Protein AF-A0A967IAL8-F1 (afdb_monomer)

Radius of gyration: 11.99 Å; Cα contacts (8 Å, |Δi|>4): 109; chains: 1; bounding box: 37×16×29 Å

pLDDT: mean 92.61, std 4.46, range [72.88, 96.75]

Foldseek 3Di:
DFDDPVRQVVLVQQCLQPPRPSVVVNVDPDSAAWDWDWADDPPGTWTKIWHWHQDPNDIDTPDIDTDDDD

Secondary structure (DSSP, 8-state):
-PPPHHHHHHHHHHHTSTTSHHHHHH--S--SEEEEEEEEETTEEEEEEEEEEEETTEEEEEEEE-----

Nearest PDB structures (foldseek):
  2qyi-assembly1_B  TM=4.698E-01  e=1.581E+00  Psophocarpus tetragonolobus
  2hj9-assembly1_D  TM=4.913E-01  e=1.395E+00  Vibrio harveyi
  3zxu-assembly2_C  TM=4.866E-01  e=2.162E+00  Kluyveromyces lactis NRRL Y-1140
  5ycu-assembly2_D  TM=4.465E-01  e=1.683E+00  Dioscoreophyllum cumminsii
  2ret-assembly1_G  TM=3.374E-01  e=8.574E+00  Vibrio vulnificus

Structure (mmCIF, N/CA/C/O backbone):
data_AF-A0A967IAL8-F1
#
_entry.id   AF-A0A967IAL8-F1
#
loop_
_atom_site.group_PDB
_atom_site.id
_atom_site.type_symbol
_atom_site.label_atom_id
_atom_site.label_alt_id
_atom_site.label_comp_id
_atom_site.label_asym_id
_atom_site.label_entity_id
_atom_site.label_seq_id
_atom_site.pdbx_PDB_ins_code
_atom_site.Cartn_x
_atom_site.Cartn_y
_atom_site.Cartn_z
_atom_site.occupancy
_atom_site.B_iso_or_equiv
_atom_site.auth_seq_id
_atom_site.auth_comp_id
_atom_site.auth_asym_id
_atom_site.auth_atom_id
_atom_site.pdbx_PDB_model_num
ATOM 1 N N . GLU A 1 1 ? 11.742 5.027 -14.705 1.00 72.88 1 GLU A N 1
ATOM 2 C CA . GLU A 1 1 ? 12.206 5.378 -13.347 1.00 72.88 1 GLU A CA 1
ATOM 3 C C . GLU A 1 1 ? 11.335 4.627 -12.344 1.00 72.88 1 GLU A C 1
ATOM 5 O O . GLU A 1 1 ? 10.155 4.443 -12.631 1.00 72.88 1 GLU A O 1
ATOM 10 N N . ALA A 1 2 ? 11.909 4.100 -11.260 1.00 86.50 2 ALA A N 1
ATOM 11 C CA . ALA A 1 2 ? 11.159 3.335 -10.258 1.00 86.50 2 ALA A CA 1
ATOM 12 C C . ALA A 1 2 ? 10.469 4.270 -9.252 1.00 86.50 2 ALA A C 1
ATOM 14 O O . ALA A 1 2 ? 10.891 5.410 -9.073 1.00 86.50 2 ALA A O 1
ATOM 15 N N . ILE A 1 3 ? 9.437 3.781 -8.562 1.00 93.25 3 ILE A N 1
ATOM 16 C CA . ILE A 1 3 ? 8.790 4.532 -7.479 1.00 93.25 3 ILE A CA 1
ATOM 17 C C . ILE A 1 3 ? 9.721 4.658 -6.255 1.00 93.25 3 ILE A C 1
ATOM 19 O O . ILE A 1 3 ? 10.522 3.767 -5.949 1.00 93.25 3 ILE A O 1
ATOM 23 N N . GLY A 1 4 ? 9.624 5.774 -5.528 1.00 94.06 4 GLY A N 1
ATOM 24 C CA . GLY A 1 4 ? 10.310 5.948 -4.245 1.00 94.06 4 GLY A CA 1
ATOM 25 C C . GLY A 1 4 ? 9.730 5.041 -3.152 1.00 94.06 4 GLY A C 1
ATOM 26 O O . GLY A 1 4 ? 8.544 4.726 -3.174 1.00 94.06 4 GLY A O 1
ATOM 27 N N . VAL A 1 5 ? 10.545 4.660 -2.160 1.00 94.12 5 VAL A N 1
ATOM 28 C CA . VAL A 1 5 ? 10.144 3.740 -1.071 1.00 94.12 5 VAL A CA 1
ATOM 29 C C . VAL A 1 5 ? 8.910 4.235 -0.316 1.00 94.12 5 VAL A C 1
ATOM 31 O O . VAL A 1 5 ? 7.894 3.549 -0.275 1.00 94.12 5 VAL A O 1
ATOM 34 N N . PHE A 1 6 ? 8.959 5.454 0.222 1.00 94.75 6 PHE A N 1
ATOM 35 C CA . PHE A 1 6 ? 7.803 6.036 0.908 1.00 94.75 6 PHE A CA 1
ATOM 36 C C . PHE A 1 6 ? 6.650 6.350 -0.047 1.00 94.75 6 PHE A C 1
ATOM 38 O O . PHE A 1 6 ? 5.500 6.309 0.366 1.0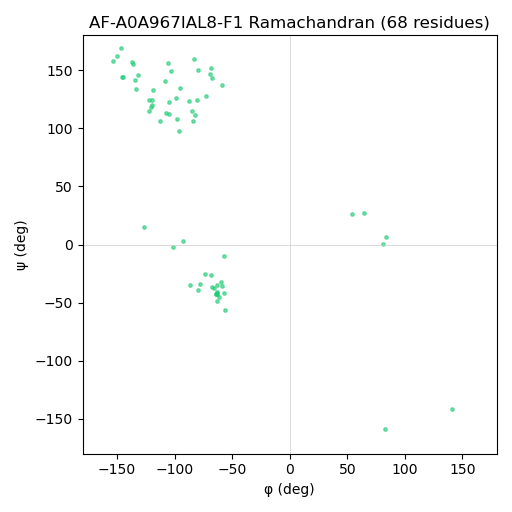0 94.75 6 PHE A O 1
ATOM 45 N N . GLY A 1 7 ? 6.936 6.594 -1.330 1.00 95.31 7 GLY A N 1
ATOM 46 C CA . GLY A 1 7 ? 5.899 6.729 -2.353 1.00 95.31 7 GLY A CA 1
ATOM 47 C C . GLY A 1 7 ? 5.080 5.446 -2.497 1.00 95.31 7 GLY A C 1
ATOM 48 O O . GLY A 1 7 ? 3.856 5.505 -2.484 1.00 95.31 7 GLY A O 1
ATOM 49 N N . ALA A 1 8 ? 5.743 4.288 -2.544 1.00 95.44 8 ALA A N 1
ATOM 50 C CA . ALA A 1 8 ? 5.069 2.995 -2.603 1.00 95.44 8 ALA A CA 1
ATOM 51 C C . ALA A 1 8 ? 4.249 2.708 -1.338 1.00 95.44 8 ALA A C 1
ATOM 53 O O . ALA A 1 8 ? 3.100 2.290 -1.442 1.00 95.44 8 ALA A O 1
ATOM 54 N N . VAL A 1 9 ? 4.792 3.002 -0.150 1.00 95.94 9 VAL A N 1
ATOM 55 C CA . VAL A 1 9 ? 4.055 2.837 1.118 1.00 95.94 9 VAL A CA 1
ATOM 56 C C . VAL A 1 9 ? 2.823 3.747 1.174 1.00 95.94 9 VAL A C 1
ATOM 58 O O . VAL A 1 9 ? 1.755 3.303 1.594 1.00 95.94 9 VAL A O 1
ATOM 61 N N . SER A 1 10 ? 2.927 4.994 0.708 1.00 96.25 10 SER A N 1
ATOM 62 C CA . SER A 1 10 ? 1.790 5.919 0.629 1.00 96.25 10 SER A CA 1
ATOM 63 C C . SER A 1 10 ? 0.705 5.436 -0.334 1.00 96.25 10 SER A C 1
ATOM 65 O O . SER A 1 10 ? -0.474 5.501 0.003 1.00 96.25 10 SER A O 1
ATOM 67 N N . VAL A 1 11 ? 1.084 4.918 -1.508 1.00 96.25 11 VAL A N 1
ATOM 68 C CA . VAL A 1 11 ? 0.132 4.335 -2.471 1.00 96.25 11 VAL A CA 1
ATOM 69 C C . VAL A 1 11 ? -0.564 3.119 -1.862 1.00 96.25 11 VAL A C 1
ATOM 71 O O . VAL A 1 11 ? -1.790 3.074 -1.853 1.00 96.25 11 VAL A O 1
ATOM 74 N N . ALA A 1 12 ? 0.193 2.190 -1.272 1.00 95.69 12 ALA A N 1
ATOM 75 C CA . ALA A 1 12 ? -0.357 1.019 -0.589 1.00 95.69 12 ALA A CA 1
ATOM 76 C C . ALA A 1 12 ? -1.336 1.414 0.532 1.00 95.69 12 ALA A C 1
ATOM 78 O O . ALA A 1 12 ? -2.420 0.847 0.640 1.00 95.69 12 ALA A O 1
ATOM 79 N N . THR A 1 13 ? -0.993 2.446 1.312 1.00 95.38 13 THR A N 1
ATOM 80 C CA . THR A 1 13 ? -1.855 2.995 2.372 1.00 95.38 13 THR A CA 1
ATOM 81 C C . THR A 1 13 ? -3.151 3.563 1.797 1.00 95.38 13 THR A C 1
ATOM 83 O O . THR A 1 13 ? -4.228 3.322 2.338 1.00 95.38 13 THR A O 1
ATOM 86 N N . ALA A 1 14 ? -3.078 4.284 0.677 1.00 95.81 14 ALA A N 1
ATOM 87 C CA . ALA A 1 14 ? -4.264 4.801 0.010 1.00 95.81 14 ALA A CA 1
ATOM 88 C C . ALA A 1 14 ? -5.166 3.656 -0.487 1.00 95.81 14 ALA A C 1
ATOM 90 O O . ALA A 1 14 ? -6.376 3.721 -0.282 1.00 95.81 14 ALA A O 1
ATOM 91 N N . CYS A 1 15 ? -4.602 2.585 -1.054 1.00 95.12 15 CYS A N 1
ATOM 92 C CA . CYS A 1 15 ? -5.369 1.431 -1.541 1.00 95.12 15 CYS A CA 1
ATOM 93 C C . CYS A 1 15 ? -6.188 0.732 -0.442 1.00 95.12 15 CYS A C 1
ATOM 95 O O . CYS A 1 15 ? -7.270 0.228 -0.725 1.00 95.12 15 CYS A O 1
ATOM 97 N N . VAL A 1 16 ? -5.705 0.726 0.804 1.00 94.12 16 VAL A N 1
ATOM 98 C CA . VAL A 1 16 ? -6.423 0.155 1.963 1.00 94.12 16 VAL A CA 1
ATOM 99 C C . VAL A 1 16 ? -7.263 1.184 2.722 1.00 94.12 16 VAL A C 1
ATOM 101 O O . VAL A 1 16 ? -7.849 0.853 3.748 1.00 94.12 16 VAL A O 1
ATOM 104 N N . THR A 1 17 ? -7.323 2.433 2.252 1.00 93.12 17 THR A N 1
ATOM 105 C CA . THR A 1 17 ? -8.094 3.502 2.896 1.00 93.12 17 THR A CA 1
ATOM 106 C C . THR A 1 17 ? -9.453 3.672 2.216 1.00 93.12 17 THR A C 1
ATOM 108 O O . THR A 1 17 ? -9.498 4.216 1.108 1.00 93.12 17 THR A O 1
ATOM 111 N N . PRO A 1 18 ? -10.575 3.268 2.849 1.00 90.50 18 PRO A N 1
ATOM 112 C CA . PRO A 1 18 ? -11.898 3.419 2.251 1.00 90.50 18 PRO A CA 1
ATOM 113 C C . PRO A 1 18 ? -12.219 4.884 1.936 1.00 90.50 18 PRO A C 1
ATOM 115 O O . PRO A 1 18 ? -11.952 5.778 2.736 1.00 90.50 18 PRO A O 1
ATOM 118 N N . GLY A 1 19 ? -12.801 5.128 0.761 1.00 90.31 19 GLY A N 1
ATOM 119 C CA . GLY A 1 19 ? -13.114 6.476 0.274 1.00 90.31 19 GLY A CA 1
ATOM 120 C C . GLY A 1 19 ? -11.932 7.217 -0.359 1.00 90.31 19 GLY A C 1
ATOM 121 O O . GLY A 1 19 ? -12.095 8.353 -0.802 1.00 90.31 19 GLY A O 1
ATOM 122 N N . SER A 1 20 ? -10.747 6.602 -0.430 1.00 94.06 20 SER A N 1
ATOM 123 C CA . SER A 1 20 ? -9.674 7.103 -1.284 1.00 94.06 20 SER A CA 1
ATOM 124 C C . SER A 1 20 ? -9.906 6.684 -2.742 1.00 94.06 20 SER A C 1
ATOM 126 O O . SER A 1 20 ? -10.417 5.598 -3.018 1.00 94.06 20 SER A O 1
ATOM 128 N N . ILE A 1 21 ? -9.431 7.504 -3.684 1.00 95.44 21 ILE A N 1
ATOM 129 C CA . ILE A 1 21 ? -9.459 7.173 -5.121 1.00 95.44 21 ILE A CA 1
ATOM 130 C C . ILE A 1 21 ? -8.690 5.870 -5.394 1.00 95.44 21 ILE A C 1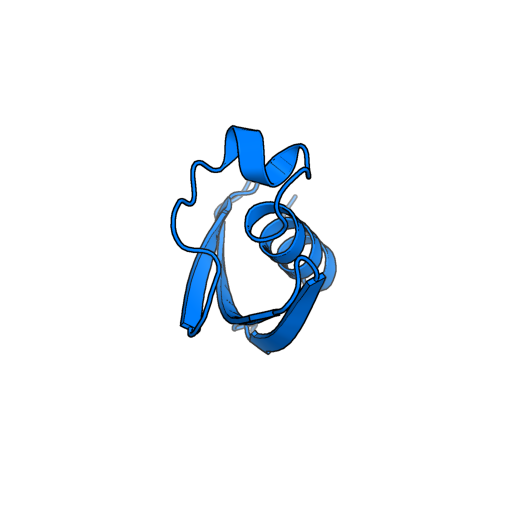
ATOM 132 O O . ILE A 1 21 ? -9.077 5.078 -6.246 1.00 95.44 21 ILE A O 1
ATOM 136 N N . ALA A 1 22 ? -7.598 5.625 -4.665 1.00 95.12 22 ALA A N 1
ATOM 137 C C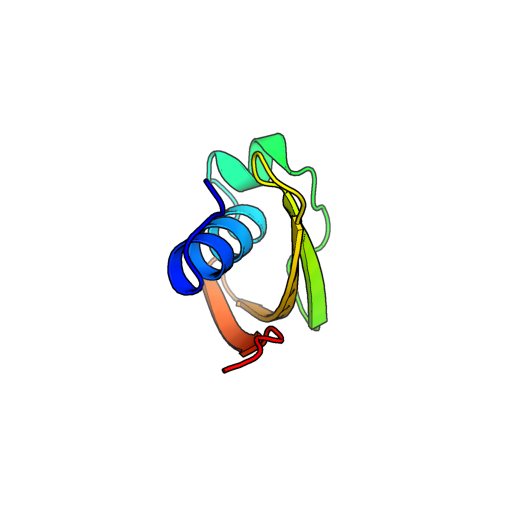A . ALA A 1 22 ? -6.802 4.419 -4.852 1.00 95.12 22 ALA A CA 1
ATOM 138 C C . ALA A 1 22 ? -7.566 3.156 -4.429 1.00 95.12 22 ALA A C 1
ATOM 140 O O . ALA A 1 22 ? -7.448 2.138 -5.101 1.00 95.12 22 ALA A O 1
ATOM 141 N N . ALA A 1 23 ? -8.380 3.220 -3.371 1.00 93.62 23 ALA A N 1
ATOM 142 C CA . ALA A 1 23 ? -9.200 2.091 -2.932 1.00 93.62 23 ALA A CA 1
ATOM 143 C C . ALA A 1 23 ? -10.274 1.717 -3.968 1.00 93.62 23 ALA A C 1
ATOM 145 O O . ALA A 1 23 ? -10.511 0.534 -4.206 1.00 93.62 23 ALA A O 1
ATOM 146 N N . GLU A 1 24 ? -10.865 2.711 -4.642 1.00 92.88 24 GLU A N 1
ATOM 147 C CA . GLU A 1 24 ? -11.842 2.486 -5.719 1.00 92.88 24 GLU A CA 1
ATOM 148 C C . GLU A 1 24 ? -11.234 1.752 -6.920 1.00 92.88 24 GLU A C 1
ATOM 150 O O . GLU A 1 24 ? -11.901 0.941 -7.560 1.00 92.88 24 GLU A O 1
ATOM 155 N N . VAL A 1 25 ? -9.961 2.024 -7.220 1.00 94.31 25 VAL A N 1
ATOM 156 C CA . VAL A 1 25 ? -9.254 1.423 -8.360 1.00 94.31 25 VAL A CA 1
ATOM 157 C C . VAL A 1 25 ? -8.620 0.079 -7.994 1.00 94.31 25 VAL A C 1
ATOM 159 O O . VAL A 1 25 ? -8.579 -0.820 -8.830 1.00 94.31 25 VAL A O 1
ATOM 162 N N . ALA A 1 26 ? -8.128 -0.074 -6.762 1.00 92.12 26 ALA A N 1
ATOM 163 C CA . ALA A 1 26 ? -7.417 -1.273 -6.323 1.00 92.12 26 ALA A CA 1
ATOM 164 C C . ALA A 1 26 ? -8.338 -2.485 -6.103 1.00 92.12 26 ALA A C 1
ATOM 166 O O . ALA A 1 26 ? -7.869 -3.617 -6.183 1.00 92.12 26 ALA A O 1
ATOM 167 N N . GLY A 1 27 ? -9.628 -2.266 -5.816 1.00 87.00 27 GLY A N 1
ATOM 168 C CA . GLY A 1 27 ? -10.610 -3.347 -5.662 1.00 87.00 27 GLY A CA 1
ATOM 169 C C . GLY A 1 27 ? -10.343 -4.282 -4.474 1.00 87.00 27 GLY A C 1
ATOM 170 O O . GLY A 1 27 ? -10.712 -5.454 -4.515 1.00 87.00 27 GLY A O 1
ATOM 171 N N . ILE A 1 28 ? -9.677 -3.789 -3.426 1.00 87.56 28 ILE A N 1
ATOM 172 C CA . ILE A 1 28 ? -9.360 -4.558 -2.216 1.00 87.56 28 ILE A CA 1
ATOM 173 C C . ILE A 1 28 ? -10.583 -4.546 -1.292 1.00 87.56 28 ILE A C 1
ATOM 175 O O . ILE A 1 28 ? -10.932 -3.507 -0.737 1.00 87.56 28 ILE A O 1
ATOM 179 N N . GLU A 1 29 ? -11.232 -5.698 -1.119 1.00 79.81 29 GLU A N 1
ATOM 180 C CA . GLU A 1 29 ? -12.464 -5.801 -0.320 1.00 79.81 29 GLU A CA 1
ATOM 181 C C . GLU A 1 29 ? -12.200 -5.856 1.194 1.00 79.81 29 GLU A C 1
ATOM 183 O O . GLU A 1 29 ? -12.922 -5.242 1.977 1.00 79.81 29 GLU A O 1
ATOM 188 N N . ASP A 1 30 ? -11.155 -6.574 1.616 1.00 85.06 30 ASP A N 1
ATOM 189 C CA . ASP A 1 30 ? -10.758 -6.676 3.021 1.00 85.06 30 ASP A CA 1
ATOM 190 C C . ASP A 1 30 ? -9.509 -5.830 3.278 1.00 85.06 30 ASP A C 1
ATOM 192 O O . ASP A 1 30 ? -8.417 -6.150 2.799 1.00 85.06 30 ASP A O 1
ATOM 196 N N . VAL A 1 31 ? -9.680 -4.759 4.049 1.00 83.88 31 VAL A N 1
ATOM 197 C CA . VAL A 1 31 ? -8.644 -3.759 4.346 1.00 83.88 31 VAL A CA 1
ATOM 198 C C . VAL A 1 31 ? -8.006 -3.928 5.728 1.00 83.88 31 VAL A C 1
ATOM 200 O O . VAL A 1 31 ? -7.099 -3.172 6.059 1.00 83.88 31 VAL A O 1
ATOM 203 N N . SER A 1 32 ? -8.456 -4.896 6.537 1.00 89.56 32 SER A N 1
ATOM 204 C CA . SER A 1 32 ? -7.967 -5.097 7.909 1.00 89.56 32 SER A CA 1
ATOM 205 C C . SER A 1 32 ? -6.993 -6.278 8.009 1.00 89.56 32 SER A C 1
ATOM 207 O O . SER A 1 32 ? -7.091 -7.261 7.273 1.00 89.56 32 SER A O 1
ATOM 209 N N . GLY A 1 33 ? -6.051 -6.190 8.943 1.00 91.94 33 GLY A N 1
ATOM 210 C CA . GLY A 1 33 ? -5.025 -7.186 9.228 1.00 91.94 33 GLY A CA 1
ATOM 211 C C . GLY A 1 33 ? -3.800 -7.117 8.314 1.00 91.94 33 GLY A C 1
ATOM 212 O O . GLY A 1 33 ? -3.494 -6.095 7.696 1.00 91.94 33 GLY A O 1
ATOM 213 N N . ALA A 1 34 ? -3.083 -8.240 8.243 1.00 92.44 34 ALA A N 1
ATOM 214 C CA . ALA A 1 34 ? -1.871 -8.365 7.448 1.00 92.44 34 ALA A CA 1
ATOM 215 C C . ALA A 1 34 ? -2.188 -8.413 5.944 1.00 92.44 34 ALA A C 1
ATOM 217 O O . ALA A 1 34 ? -2.981 -9.243 5.489 1.00 92.44 34 ALA A O 1
ATOM 218 N N . LYS A 1 35 ? -1.529 -7.549 5.168 1.00 91.50 35 LYS A N 1
ATOM 219 C CA . LYS A 1 35 ? -1.658 -7.454 3.710 1.00 91.50 35 LYS A CA 1
ATOM 220 C C . LYS A 1 35 ? -0.283 -7.422 3.060 1.00 91.50 35 LYS A C 1
ATOM 222 O O . LYS A 1 35 ? 0.652 -6.842 3.603 1.00 91.50 35 LYS A O 1
ATOM 227 N N . SER A 1 36 ? -0.200 -8.017 1.878 1.00 94.69 36 SER A N 1
ATOM 228 C CA . SER A 1 36 ? 0.956 -7.921 0.996 1.00 94.69 36 SER A CA 1
ATOM 229 C C . SER A 1 36 ? 0.459 -7.345 -0.324 1.00 94.69 36 SER A C 1
ATOM 2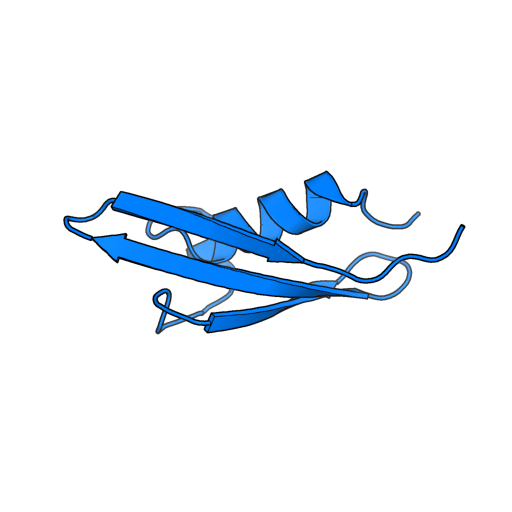31 O O . SER A 1 36 ? -0.422 -7.935 -0.952 1.00 94.69 36 SER A O 1
ATOM 233 N N . LEU A 1 37 ? 0.923 -6.145 -0.673 1.00 94.75 37 LEU A N 1
ATOM 234 C CA . LEU A 1 37 ? 0.450 -5.391 -1.833 1.00 94.75 37 LEU A CA 1
ATOM 235 C C . LEU A 1 37 ? 1.594 -5.145 -2.805 1.00 94.75 37 LEU A C 1
ATOM 237 O O . LEU A 1 37 ? 2.600 -4.539 -2.436 1.00 94.75 37 LEU A O 1
ATOM 241 N N . ASP A 1 38 ? 1.409 -5.553 -4.055 1.00 95.81 38 ASP A N 1
ATOM 242 C CA . ASP A 1 38 ? 2.352 -5.250 -5.124 1.00 95.81 38 ASP A CA 1
ATOM 243 C C . ASP A 1 38 ? 2.052 -3.869 -5.710 1.00 95.81 38 ASP A C 1
ATOM 245 O O . ASP A 1 38 ? 1.003 -3.619 -6.303 1.00 95.81 38 ASP A O 1
ATOM 249 N N . VAL A 1 39 ? 2.995 -2.948 -5.526 1.00 95.38 39 VAL A N 1
ATOM 250 C CA . VAL A 1 39 ? 2.940 -1.605 -6.101 1.00 95.38 39 VAL A CA 1
ATOM 251 C C . VAL A 1 39 ? 3.740 -1.604 -7.393 1.00 95.38 39 VAL A C 1
ATOM 253 O O . VAL A 1 39 ? 4.970 -1.478 -7.383 1.00 95.38 39 VAL A O 1
ATOM 256 N N . GLU A 1 40 ? 3.033 -1.756 -8.508 1.00 95.69 40 GLU A N 1
ATOM 257 C CA . GLU A 1 40 ? 3.615 -1.683 -9.845 1.00 95.69 40 GLU A CA 1
ATOM 258 C C . GLU A 1 40 ? 4.0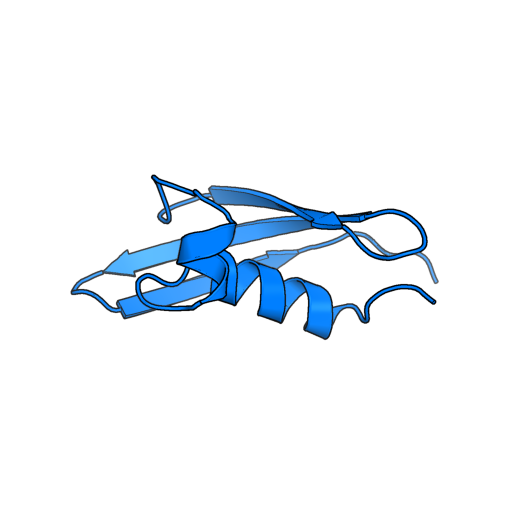93 -0.262 -10.184 1.00 95.69 40 GLU A C 1
ATOM 260 O O . GLU A 1 40 ? 3.493 0.752 -9.821 1.00 95.69 40 GLU A O 1
ATOM 265 N N . HIS A 1 41 ? 5.207 -0.182 -10.905 1.00 94.06 41 HIS A N 1
ATOM 266 C CA . HIS A 1 41 ? 5.802 1.052 -11.409 1.00 94.06 41 HIS A CA 1
ATOM 267 C C . HIS A 1 41 ? 6.472 0.785 -12.772 1.00 94.06 41 HIS A C 1
ATOM 269 O O . HIS A 1 41 ? 6.672 -0.371 -13.139 1.00 94.06 41 HIS A O 1
ATOM 275 N N . PRO A 1 42 ? 6.896 1.808 -13.546 1.00 95.88 42 PRO A N 1
ATOM 276 C CA . PRO A 1 42 ? 7.331 1.630 -14.945 1.00 95.88 42 PRO A CA 1
ATOM 277 C C . PRO A 1 42 ? 8.486 0.648 -15.206 1.00 95.88 42 PRO A C 1
ATOM 279 O O . PRO A 1 42 ? 8.818 0.377 -16.353 1.00 95.88 42 PRO A O 1
ATOM 282 N N . THR A 1 43 ? 9.154 0.169 -14.161 1.00 94.75 43 THR A N 1
ATOM 283 C CA . THR A 1 43 ? 10.328 -0.706 -14.248 1.00 94.75 43 THR A CA 1
ATOM 284 C C . THR A 1 43 ? 10.181 -1.989 -13.420 1.00 94.75 43 THR A C 1
ATOM 286 O O . THR A 1 43 ? 11.196 -2.620 -13.139 1.00 94.75 43 THR A O 1
ATOM 289 N N . GLY A 1 44 ? 8.972 -2.350 -12.972 1.00 94.44 44 GLY A N 1
ATOM 290 C CA . GLY A 1 44 ? 8.720 -3.540 -12.150 1.00 94.44 44 GLY A CA 1
ATOM 291 C C . GLY A 1 44 ? 7.677 -3.287 -11.064 1.00 94.44 44 GLY A C 1
ATOM 292 O O . GLY A 1 44 ? 6.704 -2.576 -11.293 1.00 94.44 44 GLY A O 1
ATOM 293 N N . PHE A 1 45 ? 7.893 -3.849 -9.879 1.00 95.56 45 PHE A N 1
ATOM 294 C CA . PHE A 1 45 ? 7.031 -3.645 -8.718 1.00 95.56 45 PHE A CA 1
ATOM 295 C C . PHE A 1 45 ? 7.824 -3.757 -7.412 1.00 95.56 45 PHE A C 1
ATOM 297 O O . PHE A 1 45 ? 8.912 -4.342 -7.379 1.00 95.56 45 PHE A O 1
ATOM 304 N N . PHE A 1 46 ? 7.248 -3.230 -6.330 1.00 95.31 46 PHE A N 1
ATOM 305 C CA . PHE A 1 46 ? 7.651 -3.562 -4.964 1.00 95.31 46 PHE A CA 1
ATOM 306 C C . PHE A 1 46 ? 6.493 -4.191 -4.211 1.00 95.31 46 PHE A C 1
ATOM 308 O O . PHE A 1 46 ? 5.400 -3.633 -4.194 1.00 95.31 46 PHE A O 1
ATOM 315 N N . THR A 1 47 ? 6.768 -5.294 -3.527 1.00 96.31 47 THR A N 1
ATOM 316 C CA . THR A 1 47 ? 5.844 -5.868 -2.553 1.00 96.31 47 THR A CA 1
ATOM 317 C C . THR A 1 47 ? 5.968 -5.108 -1.236 1.00 96.31 47 THR A C 1
ATOM 319 O O . THR A 1 47 ? 7.065 -4.969 -0.683 1.00 96.31 47 THR A O 1
ATOM 322 N N . ILE A 1 48 ? 4.843 -4.586 -0.758 1.00 96.38 48 ILE A N 1
ATOM 323 C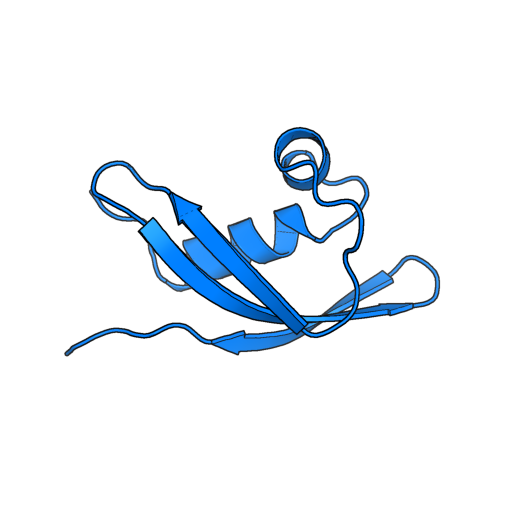 CA . ILE A 1 48 ? 4.710 -3.891 0.518 1.00 96.38 48 ILE A CA 1
ATOM 324 C C . ILE A 1 48 ? 3.947 -4.799 1.475 1.00 96.38 48 ILE A C 1
ATOM 326 O O . ILE A 1 48 ? 2.752 -5.027 1.297 1.00 96.38 48 ILE A O 1
ATOM 330 N N . ASP A 1 49 ? 4.626 -5.268 2.515 1.00 96.75 49 ASP A N 1
ATOM 331 C CA . ASP A 1 49 ? 3.986 -5.966 3.623 1.00 96.75 49 ASP A CA 1
ATOM 332 C C . ASP A 1 49 ? 3.524 -4.946 4.659 1.00 96.75 49 ASP A C 1
ATOM 334 O O . ASP A 1 49 ? 4.323 -4.168 5.188 1.00 96.75 49 ASP A O 1
ATOM 338 N N . MET A 1 50 ? 2.238 -4.950 4.985 1.00 95.62 50 MET A N 1
ATOM 339 C CA . MET A 1 50 ? 1.657 -4.035 5.958 1.00 95.62 50 MET A CA 1
ATOM 340 C C . MET A 1 50 ? 0.698 -4.726 6.915 1.00 95.62 50 MET A C 1
ATOM 342 O O . MET A 1 50 ? 0.149 -5.783 6.620 1.00 95.62 50 MET A O 1
ATOM 346 N N . ASP A 1 51 ? 0.538 -4.119 8.084 1.00 96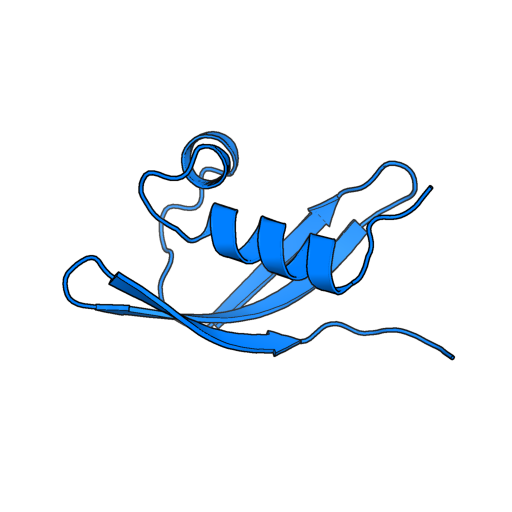.12 51 ASP A N 1
ATOM 347 C CA . ASP A 1 51 ? -0.464 -4.496 9.076 1.00 96.12 51 ASP A CA 1
ATOM 348 C C . ASP A 1 51 ? -1.374 -3.293 9.310 1.00 96.12 51 ASP A C 1
ATOM 350 O O . ASP A 1 51 ? -0.893 -2.205 9.655 1.00 96.12 51 ASP A O 1
ATOM 354 N N . VAL A 1 52 ? -2.662 -3.469 9.035 1.00 95.50 52 VAL A N 1
ATOM 355 C CA . VAL A 1 52 ? -3.642 -2.385 8.960 1.00 95.50 52 VAL A CA 1
ATOM 356 C C . VAL A 1 52 ? -4.762 -2.659 9.950 1.00 95.50 52 VAL A C 1
ATOM 358 O O . VAL A 1 52 ? -5.416 -3.694 9.899 1.00 95.50 52 VAL A O 1
ATOM 361 N N . ALA A 1 53 ? -5.024 -1.710 10.840 1.00 93.88 53 ALA A N 1
ATOM 362 C CA . ALA A 1 53 ? -6.199 -1.730 11.694 1.00 93.88 53 ALA A CA 1
ATOM 363 C C . ALA A 1 53 ? -7.270 -0.816 11.099 1.00 93.88 53 ALA A C 1
ATOM 365 O O . ALA A 1 53 ? -7.015 0.362 10.840 1.00 93.88 53 ALA A O 1
ATOM 366 N N . PHE A 1 54 ? -8.469 -1.361 10.903 1.00 90.44 54 PHE A N 1
ATOM 367 C CA . PHE A 1 54 ? -9.645 -0.584 10.533 1.00 90.44 54 PHE A CA 1
ATOM 368 C C . PHE A 1 54 ? -10.656 -0.605 11.677 1.00 90.44 54 PHE A C 1
ATOM 370 O O . PHE A 1 54 ? -11.318 -1.614 11.924 1.00 90.44 54 PHE A O 1
ATOM 377 N N . GLU A 1 55 ? -10.771 0.514 12.388 1.00 89.12 55 GLU A N 1
ATOM 378 C CA . GLU A 1 55 ? -11.627 0.640 13.566 1.00 89.12 55 GLU A CA 1
ATOM 379 C C . GLU A 1 55 ? -12.433 1.934 13.495 1.00 89.12 55 GLU A C 1
ATOM 381 O O . GLU A 1 55 ? -11.898 2.998 13.209 1.00 89.12 55 GLU A O 1
ATOM 386 N N . LYS A 1 56 ? -13.741 1.864 13.779 1.00 86.12 56 LYS A N 1
ATOM 387 C CA . LYS A 1 56 ? -14.635 3.042 13.850 1.00 86.12 56 LYS A CA 1
ATOM 388 C C . LYS A 1 56 ? -14.623 3.937 12.593 1.00 86.12 56 LYS A C 1
ATOM 390 O O . LYS A 1 56 ? -14.945 5.117 12.684 1.00 86.12 56 LYS A O 1
ATOM 395 N N . GLY A 1 57 ? -14.301 3.373 11.427 1.00 83.06 57 GLY A N 1
ATOM 396 C CA . GLY A 1 57 ? -14.200 4.118 10.168 1.00 83.06 57 GLY A CA 1
ATOM 397 C C . GLY A 1 57 ? -12.855 4.817 9.951 1.00 83.06 57 GLY A C 1
ATOM 398 O O . GLY A 1 57 ? -12.714 5.544 8.973 1.00 83.06 57 GLY A O 1
ATOM 399 N N . GLU A 1 58 ? -11.877 4.597 10.828 1.00 88.81 58 GLU A N 1
ATOM 400 C CA . GLU A 1 58 ? -10.520 5.127 10.722 1.00 88.81 58 GLU A CA 1
ATOM 401 C C . GLU A 1 58 ? -9.531 4.009 10.368 1.00 88.81 58 GLU A C 1
ATOM 403 O O . GLU A 1 58 ? -9.634 2.878 10.851 1.00 88.81 58 GLU A O 1
ATOM 408 N N . VAL A 1 59 ? -8.571 4.334 9.502 1.00 91.81 59 VAL A N 1
ATOM 409 C CA . VAL A 1 59 ? -7.532 3.415 9.023 1.00 91.81 59 VAL A CA 1
ATOM 410 C C . VAL A 1 59 ? -6.227 3.776 9.709 1.00 91.81 59 VAL A C 1
ATOM 412 O O . VAL A 1 59 ? -5.746 4.900 9.585 1.00 91.81 59 VAL A O 1
ATOM 415 N N . THR A 1 60 ? -5.629 2.816 10.40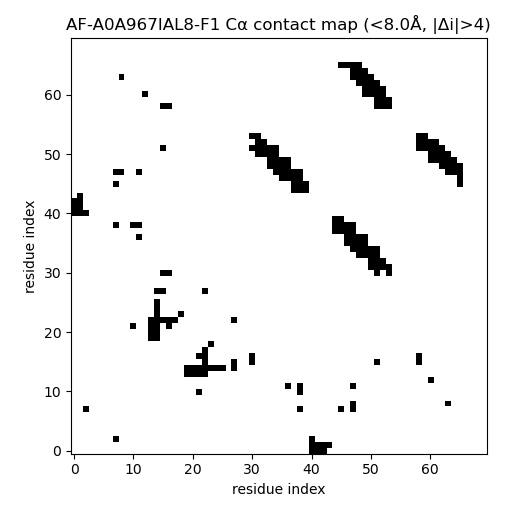6 1.00 94.44 60 THR A N 1
ATOM 416 C CA . THR A 1 60 ? -4.311 2.962 11.028 1.00 94.44 60 THR A CA 1
ATOM 417 C C . THR A 1 60 ? -3.366 1.908 10.472 1.00 94.44 60 THR A C 1
ATOM 419 O O . THR A 1 60 ? -3.570 0.713 10.671 1.00 94.44 60 THR A O 1
ATOM 422 N N . VAL A 1 61 ? -2.291 2.340 9.812 1.00 94.75 61 VAL A N 1
ATOM 423 C CA . VAL A 1 61 ? -1.212 1.440 9.380 1.00 94.75 61 VAL A CA 1
ATOM 424 C C . VAL A 1 61 ? -0.244 1.252 10.546 1.00 94.75 61 VAL A C 1
ATOM 426 O O . VAL A 1 61 ? 0.515 2.158 10.884 1.00 94.75 61 VAL A O 1
ATOM 429 N N . GLN A 1 62 ? -0.280 0.083 11.182 1.00 96.06 62 GLN A N 1
ATOM 430 C CA . GLN A 1 62 ? 0.548 -0.239 12.349 1.00 96.06 62 GLN A CA 1
ATOM 431 C C . GLN A 1 62 ? 1.987 -0.582 11.953 1.00 96.06 62 GLN A C 1
ATOM 433 O O . GLN A 1 62 ? 2.935 -0.271 12.676 1.00 96.06 62 GLN A O 1
ATOM 438 N N . ARG A 1 63 ? 2.162 -1.215 10.788 1.00 95.69 63 ARG A N 1
ATOM 439 C CA . ARG A 1 63 ? 3.469 -1.587 10.241 1.00 95.69 63 ARG A CA 1
ATOM 440 C C . ARG A 1 63 ? 3.453 -1.485 8.724 1.00 95.69 63 ARG A C 1
ATOM 442 O O . ARG A 1 63 ? 2.471 -1.857 8.095 1.00 95.69 63 ARG A O 1
ATOM 449 N N . SER A 1 64 ? 4.573 -1.060 8.148 1.00 95.94 64 SER A N 1
ATOM 450 C CA . SER A 1 64 ? 4.890 -1.269 6.734 1.00 95.94 64 SER A CA 1
ATOM 451 C C . SER A 1 64 ? 6.337 -1.739 6.600 1.00 95.94 64 SER A C 1
ATOM 453 O O . SER A 1 64 ? 7.213 -1.311 7.355 1.00 95.94 64 SER A O 1
ATOM 455 N N . ALA A 1 65 ? 6.582 -2.662 5.679 1.00 95.56 65 ALA A N 1
ATOM 456 C CA . ALA A 1 65 ? 7.884 -3.241 5.410 1.00 95.56 65 ALA A CA 1
ATOM 457 C C . ALA A 1 65 ? 8.031 -3.516 3.912 1.00 95.56 65 ALA A C 1
ATOM 459 O O . ALA A 1 65 ? 7.075 -3.879 3.232 1.00 95.56 65 ALA A O 1
ATOM 460 N N . LEU A 1 66 ? 9.247 -3.335 3.406 1.00 94.56 66 LEU A N 1
ATOM 461 C CA . LEU A 1 66 ? 9.646 -3.749 2.067 1.00 94.56 66 LEU A CA 1
ATOM 462 C C . LEU A 1 66 ? 11.154 -4.004 2.044 1.00 94.56 66 LEU A C 1
ATOM 464 O O . LEU A 1 66 ? 11.902 -3.469 2.868 1.00 94.56 66 LEU A O 1
ATOM 468 N N . LEU A 1 67 ? 11.605 -4.798 1.081 1.00 92.94 67 LEU A N 1
ATOM 469 C CA . LEU A 1 67 ? 13.015 -5.132 0.923 1.00 92.94 67 LEU A CA 1
ATOM 470 C C . LEU A 1 67 ? 13.692 -4.203 -0.089 1.00 92.94 67 LEU A C 1
ATOM 472 O O . LEU A 1 67 ? 13.185 -3.947 -1.181 1.00 92.94 67 LEU A O 1
ATOM 476 N N . ARG A 1 68 ? 14.877 -3.716 0.280 1.00 91.69 68 ARG A N 1
ATOM 477 C CA . ARG A 1 68 ? 15.799 -2.975 -0.587 1.00 91.69 68 ARG A CA 1
ATOM 478 C C . ARG A 1 68 ? 17.224 -3.467 -0.352 1.00 91.69 68 ARG A C 1
ATOM 480 O O . ARG A 1 68 ? 17.532 -4.001 0.710 1.00 91.69 68 ARG A O 1
ATOM 487 N N . THR A 1 69 ? 18.085 -3.263 -1.340 1.00 90.94 69 THR A N 1
ATOM 488 C CA . THR A 1 69 ? 19.535 -3.476 -1.238 1.00 90.94 69 THR A CA 1
ATOM 489 C C . THR A 1 69 ? 20.246 -2.124 -1.166 1.00 90.94 69 THR A C 1
ATOM 491 O O . THR A 1 69 ? 19.688 -1.121 -1.620 1.00 90.94 69 THR A O 1
ATOM 494 N N . ALA A 1 70 ? 21.456 -2.101 -0.603 1.00 82.62 70 ALA A N 1
ATOM 495 C CA . ALA A 1 70 ?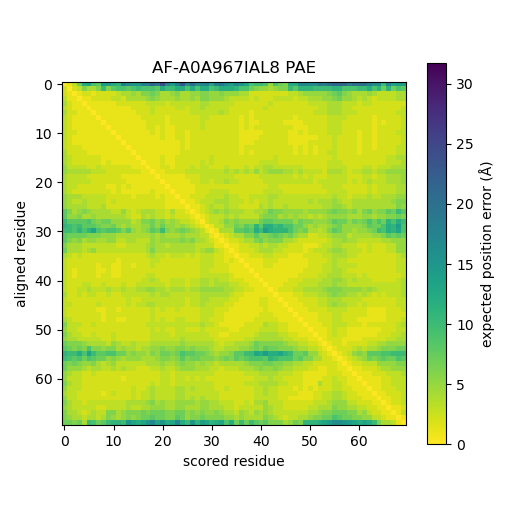 22.324 -0.925 -0.519 1.00 82.62 70 ALA A CA 1
ATOM 496 C C . ALA A 1 70 ? 23.607 -1.144 -1.325 1.00 82.62 70 ALA A C 1
ATOM 498 O O . ALA A 1 70 ? 24.065 -2.310 -1.363 1.00 82.62 70 ALA A O 1
#

Solvent-accessible surface area (backbone atoms only — not comparable to full-atom values): 4306 Å² total; per-residue (Å²): 113,71,73,51,74,68,56,47,53,52,51,55,52,34,30,50,27,87,92,34,74,45,19,74,72,62,68,61,85,79,51,57,46,79,44,78,45,75,45,72,40,87,75,53,68,47,62,38,41,33,32,25,48,68,52,99,91,43,74,43,78,79,42,77,48,68,88,82,87,133

Mean predicted aligned error: 3.33 Å

Sequence (70 aa):
EAIGVFGAVSVATACVTPGSIAAEVAGIEDVSGAKSLDVEHPTGFFTIDMDVAFEKGEVTVQRSALLRTA